Protein AF-A0A076PQE4-F1 (afdb_monomer_lite)

Organism: NCBI:txid1392005

Secondary structure (DSSP, 8-state):
-HHHHHHHHHHHHHH-HHHHHHHHHHHHTT-TTSEEEEETTEEEE-PPPHHHHGGGSGGGTS-HHHHHHHHHHTT--EEEEEPPP-PPP-

Foldseek 3Di:
DVVVVVVLVVCCVVPNVVQSVVLQVCQQVQNEPAKWKAALLDIGGHYHALVVCCVVPPNSPDGPVVVSVVCNVVRVRMDMDHHDDDPDDD

Radius of gyration: 13.96 Å; chains: 1; bounding box: 30×32×37 Å

Sequence (90 aa):
MPETADWVDQKRVEWGRDYVDQCIRRALKGEPGWFYAIENGKVLGTPWPVDAVGAVIDGGKRTVAQIQQAAILLGASFAGFMREPVKGGN

Structure (mmCIF, N/CA/C/O backbone):
data_AF-A0A076PQE4-F1
#
_entry.id   AF-A0A076PQE4-F1
#
loop_
_atom_site.group_PDB
_atom_site.id
_atom_site.type_symbol
_atom_site.label_atom_id
_atom_site.label_alt_id
_atom_site.label_comp_id
_atom_site.label_asym_id
_atom_site.label_entity_id
_atom_site.label_seq_id
_atom_site.pdbx_PDB_ins_code
_atom_site.Cartn_x
_atom_site.Cartn_y
_atom_site.Cartn_z
_atom_site.occupancy
_atom_site.B_iso_or_equiv
_atom_site.auth_seq_id
_atom_site.auth_comp_id
_atom_site.auth_asym_id
_atom_site.auth_atom_id
_atom_site.pdbx_PDB_model_num
ATOM 1 N N . MET A 1 1 ? -7.717 -9.111 2.744 1.00 91.00 1 MET A N 1
ATOM 2 C CA . MET A 1 1 ? -7.857 -7.860 1.992 1.00 91.00 1 MET A CA 1
ATOM 3 C C . MET A 1 1 ? -8.097 -8.256 0.536 1.00 91.00 1 MET A C 1
ATOM 5 O O . MET A 1 1 ? -7.122 -8.305 -0.207 1.00 91.00 1 MET A O 1
ATOM 9 N N . PRO A 1 2 ? -9.305 -8.748 0.180 1.00 94.88 2 PRO A N 1
ATOM 10 C CA . PRO A 1 2 ? -9.630 -9.193 -1.181 1.00 94.88 2 PRO A CA 1
ATOM 11 C C . PRO A 1 2 ? -9.467 -8.108 -2.251 1.00 94.88 2 PRO A C 1
ATOM 13 O O . PRO A 1 2 ? -8.774 -8.360 -3.227 1.00 94.88 2 PRO A O 1
ATOM 16 N N . GLU A 1 3 ? -9.999 -6.898 -2.048 1.00 95.25 3 GLU A N 1
ATOM 17 C CA . GLU A 1 3 ? -9.879 -5.814 -3.043 1.00 95.25 3 GLU A CA 1
ATOM 18 C C . GLU A 1 3 ? -8.412 -5.438 -3.283 1.00 95.25 3 GLU A C 1
ATOM 20 O O . GLU A 1 3 ? -7.972 -5.235 -4.414 1.00 95.25 3 GLU A O 1
ATOM 25 N N . THR A 1 4 ? -7.614 -5.436 -2.214 1.00 95.88 4 THR A N 1
ATOM 26 C CA . THR A 1 4 ? -6.168 -5.216 -2.304 1.00 95.88 4 THR A CA 1
ATOM 27 C C . THR A 1 4 ? -5.469 -6.326 -3.085 1.00 95.88 4 THR A C 1
ATOM 29 O O . THR A 1 4 ? -4.537 -6.039 -3.834 1.00 95.88 4 THR A O 1
ATOM 32 N N . ALA A 1 5 ? -5.881 -7.586 -2.911 1.00 96.94 5 ALA A N 1
ATOM 33 C CA . ALA A 1 5 ? -5.292 -8.718 -3.621 1.00 96.94 5 ALA A CA 1
ATOM 34 C C . ALA A 1 5 ? -5.596 -8.646 -5.124 1.00 96.94 5 ALA A C 1
ATOM 36 O O . ALA A 1 5 ? -4.666 -8.730 -5.925 1.00 96.94 5 ALA A O 1
ATOM 37 N N . ASP A 1 6 ? -6.854 -8.386 -5.485 1.00 97.62 6 ASP A N 1
ATOM 38 C CA . ASP A 1 6 ? -7.282 -8.230 -6.878 1.00 97.62 6 ASP A CA 1
ATOM 39 C C . ASP A 1 6 ? -6.553 -7.062 -7.554 1.00 97.62 6 ASP A C 1
ATOM 41 O O . ASP A 1 6 ? -6.045 -7.192 -8.669 1.00 97.62 6 ASP A O 1
ATOM 45 N N . TRP A 1 7 ? -6.426 -5.929 -6.857 1.00 96.94 7 TRP A N 1
ATOM 46 C CA . TRP A 1 7 ? -5.675 -4.776 -7.350 1.00 96.94 7 TRP A CA 1
ATOM 47 C C . TRP A 1 7 ? -4.183 -5.088 -7.546 1.00 96.94 7 TRP A C 1
ATOM 49 O O . TRP A 1 7 ? -3.604 -4.732 -8.573 1.00 96.94 7 TRP A O 1
ATOM 59 N N . VAL A 1 8 ? -3.549 -5.789 -6.599 1.00 97.88 8 VAL A N 1
ATOM 60 C CA . VAL A 1 8 ? -2.152 -6.231 -6.738 1.00 97.88 8 VAL A CA 1
ATOM 61 C C . VAL A 1 8 ? -1.995 -7.162 -7.937 1.00 97.88 8 VAL A C 1
ATOM 63 O O . VAL A 1 8 ? -1.041 -7.005 -8.698 1.00 97.88 8 VAL A O 1
ATOM 66 N N . ASP A 1 9 ? -2.914 -8.102 -8.143 1.00 98.31 9 ASP A N 1
ATOM 67 C CA . ASP A 1 9 ? -2.852 -9.028 -9.272 1.00 98.31 9 ASP A CA 1
ATOM 68 C C . ASP A 1 9 ? -3.022 -8.309 -10.615 1.00 98.31 9 ASP A C 1
ATOM 70 O O . ASP A 1 9 ? -2.252 -8.575 -11.541 1.00 98.31 9 ASP A O 1
ATOM 74 N N . GLN A 1 10 ? -3.912 -7.316 -10.701 1.00 97.75 10 GLN A N 1
ATOM 75 C CA . GLN A 1 10 ? -4.000 -6.429 -11.867 1.00 97.75 10 GLN A CA 1
ATOM 76 C C . GLN A 1 10 ? -2.668 -5.709 -12.122 1.00 97.75 10 GLN A C 1
ATOM 78 O O . GLN A 1 10 ? -2.155 -5.724 -13.241 1.00 97.75 10 GLN A O 1
ATOM 83 N N . LYS A 1 11 ? -2.030 -5.160 -11.080 1.00 97.44 11 LYS A N 1
ATOM 84 C CA . LYS A 1 11 ? -0.715 -4.513 -11.219 1.00 97.44 11 LYS A CA 1
ATOM 85 C C . LYS A 1 11 ? 0.393 -5.475 -11.615 1.00 97.44 11 LYS A C 1
ATOM 87 O O . LYS A 1 11 ? 1.280 -5.085 -12.369 1.00 97.44 11 LYS A O 1
ATOM 92 N N . ARG A 1 12 ? 0.354 -6.735 -11.176 1.00 98.06 12 ARG A N 1
ATOM 93 C CA . ARG A 1 12 ? 1.317 -7.756 -11.622 1.00 98.06 12 ARG A CA 1
ATOM 94 C C . ARG A 1 12 ? 1.182 -8.042 -13.115 1.00 98.06 12 ARG A C 1
ATOM 96 O O . ARG A 1 12 ? 2.199 -8.295 -13.757 1.00 98.06 12 ARG A O 1
ATOM 103 N N . VAL A 1 13 ? -0.039 -8.000 -13.652 1.00 97.75 13 VAL A N 1
ATOM 104 C CA . VAL A 1 13 ? -0.292 -8.117 -15.096 1.00 97.75 13 VAL A CA 1
ATOM 105 C C . VAL A 1 13 ? 0.217 -6.878 -15.837 1.00 97.75 13 VAL A C 1
ATOM 107 O O . VAL A 1 13 ? 0.908 -7.018 -16.840 1.00 97.75 13 VAL A O 1
ATOM 110 N N . GLU A 1 14 ? -0.071 -5.675 -15.334 1.00 96.44 14 GLU A N 1
ATOM 111 C CA . GLU A 1 14 ? 0.291 -4.411 -15.996 1.00 96.44 14 GLU A CA 1
ATOM 112 C C . GLU A 1 14 ? 1.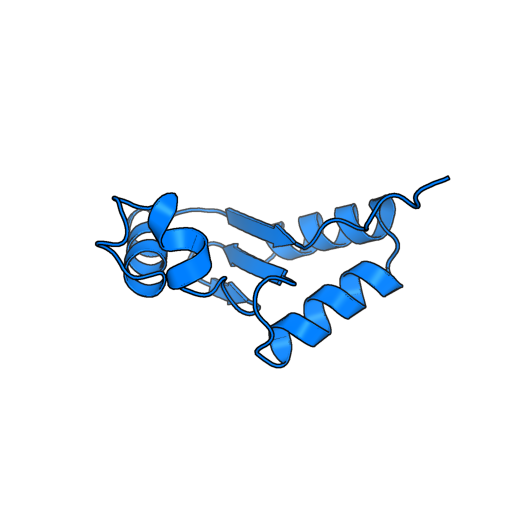793 -4.088 -15.950 1.00 96.44 14 GLU A C 1
ATOM 114 O O . GLU A 1 14 ? 2.355 -3.603 -16.929 1.00 96.44 14 GLU A O 1
ATOM 119 N N . TRP A 1 15 ? 2.440 -4.289 -14.800 1.00 96.62 15 TRP A N 1
ATOM 120 C CA . TRP A 1 15 ? 3.794 -3.788 -14.509 1.00 96.62 15 TRP A CA 1
ATOM 121 C C . TRP A 1 15 ? 4.830 -4.901 -14.334 1.00 96.62 15 TRP A C 1
ATOM 123 O O . TRP A 1 15 ? 6.014 -4.626 -14.143 1.00 96.62 15 TRP A O 1
ATOM 133 N N . GLY A 1 16 ? 4.393 -6.157 -14.400 1.00 97.44 16 GLY A N 1
ATOM 134 C CA . GLY A 1 16 ? 5.223 -7.327 -14.158 1.00 97.44 16 GLY A CA 1
ATOM 135 C C . GLY A 1 16 ? 5.242 -7.741 -12.686 1.00 97.44 16 GLY A C 1
ATOM 136 O O . GLY A 1 16 ? 5.397 -6.929 -11.769 1.00 97.44 16 GLY A O 1
ATOM 137 N N . ARG A 1 17 ? 5.118 -9.055 -12.463 1.00 97.88 17 ARG A N 1
ATOM 138 C CA . ARG A 1 17 ? 5.057 -9.656 -11.124 1.00 97.88 17 ARG A CA 1
ATOM 139 C C . ARG A 1 17 ? 6.269 -9.314 -10.262 1.00 97.88 17 ARG A C 1
ATOM 141 O O . ARG A 1 17 ? 6.092 -8.940 -9.107 1.00 97.88 17 ARG A O 1
ATOM 148 N N . ASP A 1 18 ? 7.472 -9.394 -10.823 1.00 97.81 18 ASP A N 1
ATOM 149 C CA . ASP A 1 18 ? 8.710 -9.179 -10.067 1.00 97.81 18 ASP A CA 1
ATOM 150 C C . ASP A 1 18 ? 8.823 -7.752 -9.520 1.00 97.81 18 ASP A C 1
ATOM 152 O O . ASP A 1 18 ? 9.232 -7.562 -8.372 1.00 97.81 18 ASP A O 1
ATOM 156 N N . TYR A 1 19 ? 8.413 -6.753 -10.307 1.00 97.75 19 TYR A N 1
ATOM 157 C CA . TYR A 1 19 ? 8.432 -5.353 -9.887 1.00 97.75 19 TYR A CA 1
ATOM 158 C C . TYR A 1 19 ? 7.419 -5.086 -8.770 1.00 97.75 19 TYR A C 1
ATOM 160 O O . TYR A 1 19 ? 7.746 -4.476 -7.748 1.00 97.75 19 TYR A O 1
ATOM 168 N N . VAL A 1 20 ? 6.196 -5.595 -8.923 1.00 98.12 20 VAL A N 1
ATOM 169 C CA . VAL A 1 20 ? 5.150 -5.460 -7.902 1.00 98.12 20 VAL A CA 1
ATOM 170 C C . VAL A 1 20 ? 5.557 -6.150 -6.600 1.00 98.12 20 VAL A C 1
ATOM 172 O O . VAL A 1 20 ? 5.465 -5.557 -5.523 1.00 98.12 20 VAL A O 1
ATOM 175 N N . ASP A 1 21 ? 6.087 -7.370 -6.684 1.00 98.06 21 ASP A N 1
ATOM 176 C CA . ASP A 1 21 ? 6.562 -8.107 -5.515 1.00 98.06 21 ASP A CA 1
ATOM 177 C C . ASP A 1 21 ? 7.755 -7.402 -4.850 1.00 98.06 21 ASP A C 1
ATOM 179 O O . ASP A 1 21 ? 7.869 -7.402 -3.622 1.00 98.06 21 ASP A O 1
ATOM 183 N N . GLN A 1 22 ? 8.633 -6.751 -5.623 1.00 98.00 22 GLN A N 1
ATOM 184 C CA . GLN A 1 22 ? 9.689 -5.897 -5.079 1.00 98.00 22 GLN A CA 1
ATOM 185 C C . GLN A 1 22 ? 9.108 -4.711 -4.299 1.00 98.00 22 GLN A C 1
ATOM 187 O O . GLN A 1 22 ? 9.550 -4.465 -3.174 1.00 98.00 22 GLN A O 1
ATOM 192 N N . CYS A 1 23 ? 8.122 -4.002 -4.854 1.00 97.62 23 CYS A N 1
ATOM 193 C CA . CYS A 1 23 ? 7.470 -2.876 -4.180 1.00 97.62 23 CYS A CA 1
ATOM 194 C C . CYS A 1 23 ? 6.869 -3.306 -2.837 1.00 97.62 23 CYS A C 1
ATOM 196 O O . CYS A 1 23 ? 7.137 -2.685 -1.806 1.00 97.62 23 CYS A O 1
ATOM 198 N N . ILE A 1 24 ? 6.135 -4.421 -2.830 1.00 97.81 24 ILE A N 1
ATOM 199 C CA . ILE A 1 24 ? 5.536 -4.977 -1.613 1.00 97.81 24 ILE A CA 1
ATOM 200 C C . ILE A 1 24 ? 6.628 -5.345 -0.601 1.00 97.81 24 ILE A C 1
ATOM 202 O O . ILE A 1 24 ? 6.559 -4.924 0.551 1.00 97.81 24 ILE A O 1
ATOM 206 N N . ARG A 1 25 ? 7.679 -6.073 -1.007 1.00 98.12 25 ARG A N 1
ATOM 207 C CA . ARG A 1 25 ? 8.771 -6.467 -0.096 1.00 98.12 25 ARG A CA 1
ATOM 208 C C . ARG A 1 25 ? 9.477 -5.266 0.533 1.00 98.12 25 ARG A C 1
ATOM 210 O O . ARG A 1 25 ? 9.787 -5.320 1.719 1.00 98.12 25 ARG A O 1
ATOM 217 N N . ARG A 1 26 ? 9.747 -4.203 -0.231 1.00 97.75 26 ARG A N 1
ATOM 218 C CA . ARG A 1 26 ? 10.391 -2.982 0.289 1.00 97.75 26 ARG A CA 1
ATOM 219 C C . ARG A 1 26 ? 9.489 -2.263 1.283 1.00 97.75 26 ARG A C 1
ATOM 221 O O . ARG A 1 26 ? 9.930 -1.939 2.382 1.00 97.75 26 ARG A O 1
ATOM 228 N N . ALA A 1 27 ? 8.207 -2.125 0.960 1.00 96.06 27 ALA A N 1
ATOM 229 C CA . ALA A 1 27 ? 7.242 -1.562 1.891 1.00 96.06 27 ALA A CA 1
ATOM 230 C C . ALA A 1 27 ? 7.132 -2.373 3.186 1.00 96.06 27 ALA A C 1
ATOM 232 O O . ALA A 1 27 ? 7.140 -1.793 4.263 1.00 96.06 27 ALA A O 1
ATOM 233 N N . LEU A 1 28 ? 7.093 -3.706 3.121 1.00 96.06 28 LEU A N 1
ATOM 234 C CA . LEU A 1 28 ? 7.042 -4.553 4.320 1.00 96.06 28 LEU A CA 1
ATOM 235 C C . LEU A 1 28 ? 8.3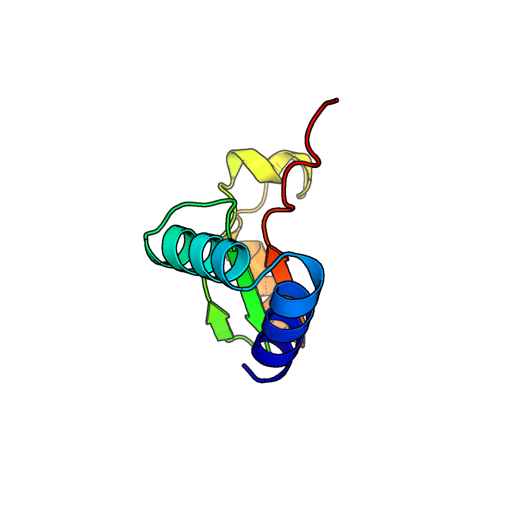26 -4.496 5.168 1.00 96.06 28 LEU A C 1
ATOM 237 O O . LEU A 1 28 ? 8.290 -4.848 6.343 1.00 96.06 28 LEU A O 1
ATOM 241 N N . LYS A 1 29 ? 9.444 -4.021 4.605 1.00 97.06 29 LYS A N 1
ATOM 242 C CA . LYS A 1 29 ? 10.690 -3.731 5.335 1.00 97.06 29 LYS A CA 1
ATOM 243 C C . LYS A 1 29 ? 10.710 -2.352 6.003 1.00 97.06 29 LYS A C 1
ATOM 245 O O . LYS A 1 29 ? 11.722 -1.997 6.599 1.00 97.06 29 LYS A O 1
ATOM 250 N N . GLY A 1 30 ? 9.632 -1.575 5.909 1.00 92.19 30 GLY A N 1
ATOM 251 C CA . GLY A 1 30 ? 9.584 -0.221 6.458 1.00 92.19 30 GLY A CA 1
ATOM 252 C C . GLY A 1 30 ? 10.025 0.865 5.478 1.00 92.19 30 GLY A C 1
ATOM 253 O O . GLY A 1 30 ? 10.178 2.009 5.892 1.00 92.19 30 GLY A O 1
ATOM 254 N N . GLU A 1 31 ? 10.251 0.547 4.196 1.00 93.62 31 GLU A N 1
ATOM 255 C CA . GLU A 1 31 ? 10.617 1.565 3.209 1.00 93.62 31 GLU A CA 1
ATOM 256 C C . GLU A 1 31 ? 9.361 2.282 2.686 1.00 93.62 31 GLU A C 1
ATOM 258 O O . GLU A 1 31 ? 8.538 1.664 1.998 1.00 93.62 31 GLU A O 1
ATOM 263 N N . PRO A 1 32 ? 9.192 3.584 2.965 1.00 90.56 32 PRO A N 1
ATOM 264 C CA . PRO A 1 32 ? 8.023 4.323 2.519 1.00 90.56 32 PRO A CA 1
ATOM 265 C C . PRO A 1 32 ? 8.069 4.604 1.008 1.00 90.56 32 PRO A C 1
ATOM 267 O O . PRO A 1 32 ? 9.124 4.563 0.374 1.00 90.56 32 PRO A O 1
ATOM 270 N N . GLY A 1 33 ? 6.909 4.906 0.418 1.00 88.88 33 GLY A N 1
ATOM 271 C CA . GLY A 1 33 ? 6.805 5.283 -0.999 1.00 88.88 33 GLY A CA 1
ATOM 272 C C . GLY A 1 33 ? 6.903 4.118 -1.992 1.00 88.88 33 GLY A C 1
ATOM 273 O O . GLY A 1 33 ? 6.991 4.355 -3.195 1.00 88.88 33 GLY A O 1
ATOM 274 N N . TRP A 1 34 ? 6.851 2.869 -1.517 1.00 93.81 34 TRP A N 1
ATOM 275 C CA . TRP A 1 34 ? 6.846 1.671 -2.369 1.00 93.81 34 TRP A CA 1
ATOM 276 C C . TRP A 1 34 ? 5.466 1.032 -2.511 1.00 93.81 34 TRP A C 1
ATOM 278 O O . TRP A 1 34 ? 5.028 0.766 -3.629 1.00 93.81 34 TRP A O 1
ATOM 288 N N . PHE A 1 35 ? 4.782 0.792 -1.394 1.00 95.25 35 PHE A N 1
ATOM 289 C CA . PHE A 1 35 ? 3.457 0.182 -1.366 1.00 95.25 35 PHE A CA 1
ATOM 290 C C . PHE A 1 35 ? 2.750 0.478 -0.040 1.00 95.25 35 PHE A C 1
ATOM 292 O O . PHE A 1 35 ? 3.351 0.377 1.032 1.00 95.25 35 PHE A O 1
ATOM 299 N N . TYR A 1 36 ? 1.466 0.808 -0.119 1.00 92.50 36 TYR A N 1
ATOM 300 C CA . TYR A 1 36 ? 0.581 0.950 1.030 1.00 92.50 36 TYR A CA 1
ATOM 301 C C . TYR A 1 36 ? -0.857 0.649 0.607 1.00 92.50 36 TYR A C 1
ATOM 303 O O . TYR A 1 36 ? -1.291 1.108 -0.447 1.00 92.50 36 TYR A O 1
ATOM 311 N N . ALA A 1 37 ? -1.606 -0.073 1.433 1.00 93.25 37 ALA A N 1
ATOM 312 C CA . ALA A 1 37 ? -3.031 -0.295 1.233 1.00 93.25 37 ALA A CA 1
ATOM 313 C C . ALA A 1 37 ? -3.791 -0.229 2.558 1.00 93.25 37 ALA A C 1
ATOM 315 O O . ALA A 1 37 ? -3.296 -0.693 3.589 1.00 93.25 37 ALA A O 1
ATOM 316 N N . ILE A 1 38 ? -5.006 0.310 2.508 1.00 90.12 38 ILE A N 1
ATOM 317 C CA . ILE A 1 38 ? -6.012 0.231 3.563 1.00 90.12 38 ILE A CA 1
ATOM 318 C C . ILE A 1 38 ? -7.302 -0.344 2.976 1.00 90.12 38 ILE A C 1
ATOM 320 O O . ILE A 1 38 ? -7.750 0.089 1.921 1.00 90.12 38 ILE A O 1
ATOM 324 N N . GLU A 1 39 ? -7.892 -1.328 3.646 1.00 91.56 39 GLU A N 1
ATOM 325 C CA . GLU A 1 39 ? -9.129 -1.973 3.205 1.00 91.56 39 GLU A CA 1
ATOM 326 C C . GLU A 1 39 ? -9.953 -2.401 4.416 1.00 91.56 39 GLU A C 1
ATOM 328 O O . GLU A 1 39 ? -9.490 -3.211 5.227 1.00 91.56 39 GLU A O 1
ATOM 333 N N . ASN A 1 40 ? -11.167 -1.860 4.553 1.00 88.38 40 ASN A N 1
ATOM 334 C CA . ASN A 1 40 ? -12.066 -2.153 5.676 1.00 88.38 40 ASN A CA 1
ATOM 335 C C . ASN A 1 40 ? -11.353 -2.068 7.043 1.00 88.38 40 ASN A C 1
ATOM 337 O O . ASN A 1 40 ? -11.472 -2.947 7.900 1.00 88.38 40 ASN A O 1
ATOM 341 N N . GLY A 1 41 ? -10.517 -1.040 7.202 1.00 81.94 41 GLY A N 1
ATOM 342 C CA . GLY A 1 41 ? -9.712 -0.786 8.396 1.00 81.94 41 GLY A CA 1
ATOM 343 C C . GLY A 1 41 ? -8.467 -1.660 8.597 1.00 81.94 41 GLY A C 1
ATOM 344 O O . GLY A 1 41 ? -7.731 -1.449 9.559 1.00 81.94 41 GLY A O 1
ATOM 345 N N . LYS A 1 42 ? -8.180 -2.607 7.698 1.00 87.00 42 LYS A N 1
ATOM 346 C CA . LYS A 1 42 ? -6.921 -3.372 7.678 1.00 87.00 42 LYS A CA 1
ATOM 347 C C . LYS A 1 42 ? -5.883 -2.624 6.861 1.00 87.00 42 LYS A C 1
ATOM 349 O O . LYS A 1 42 ? -6.219 -2.071 5.823 1.00 87.00 42 LYS A O 1
ATOM 354 N N . VAL A 1 43 ? -4.631 -2.638 7.305 1.00 89.00 43 VAL A N 1
ATOM 355 C CA . VAL A 1 43 ? -3.536 -1.888 6.676 1.00 89.00 43 VAL A CA 1
ATOM 356 C C . VAL A 1 43 ? -2.391 -2.830 6.308 1.00 89.00 43 VAL A C 1
ATOM 358 O O . VAL A 1 43 ? -2.073 -3.738 7.076 1.00 89.00 43 VAL A O 1
ATOM 361 N N . LEU A 1 44 ? -1.759 -2.605 5.152 1.00 93.00 44 LEU A N 1
ATOM 362 C CA . LEU A 1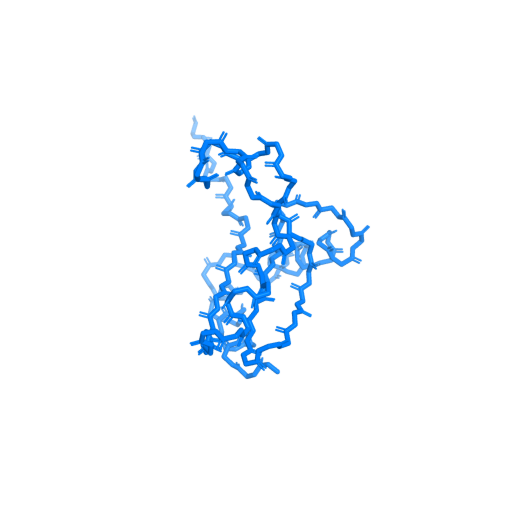 44 ? -0.587 -3.349 4.689 1.00 93.00 44 LEU A CA 1
ATOM 363 C C . LEU A 1 44 ? 0.431 -2.420 4.012 1.00 93.00 44 LEU A C 1
ATOM 365 O O . LEU A 1 44 ? 0.056 -1.536 3.247 1.00 93.00 44 LEU A O 1
ATOM 369 N N . GLY A 1 45 ? 1.722 -2.663 4.245 1.00 92.81 45 GLY A N 1
ATOM 370 C CA . GLY A 1 45 ? 2.814 -1.855 3.695 1.00 92.81 45 GLY A CA 1
ATOM 371 C C . GLY A 1 45 ? 3.210 -0.683 4.594 1.00 92.81 45 GLY A C 1
ATOM 372 O O . GLY A 1 45 ? 2.806 -0.609 5.753 1.00 92.81 45 GLY A O 1
ATOM 373 N N . THR A 1 46 ? 4.016 0.227 4.049 1.00 91.06 46 THR A N 1
ATOM 374 C CA . THR A 1 46 ? 4.548 1.379 4.787 1.00 91.06 46 THR A CA 1
ATOM 375 C C . THR A 1 46 ? 4.010 2.662 4.172 1.00 91.06 46 THR A C 1
ATOM 377 O O . THR A 1 46 ? 4.199 2.885 2.973 1.00 91.06 46 THR A O 1
ATOM 380 N N . PRO A 1 47 ? 3.333 3.516 4.956 1.00 83.88 47 PRO A N 1
ATOM 381 C CA . PRO A 1 47 ? 2.795 4.758 4.431 1.00 83.88 47 PRO A CA 1
ATOM 382 C C . PRO A 1 47 ? 3.900 5.751 4.052 1.00 83.88 47 PRO A C 1
ATOM 384 O O . PRO A 1 47 ? 5.047 5.625 4.475 1.00 83.88 47 PRO A O 1
ATOM 387 N N . TRP A 1 48 ? 3.545 6.771 3.269 1.00 78.88 48 TRP A N 1
ATOM 388 C CA . TRP A 1 48 ? 4.454 7.881 2.983 1.00 78.88 48 TRP A CA 1
ATOM 389 C C . TRP A 1 48 ? 4.876 8.616 4.268 1.00 78.88 48 TRP A C 1
ATOM 391 O O . TRP A 1 48 ? 4.083 8.690 5.213 1.00 78.88 48 TRP A O 1
ATOM 401 N N . PRO A 1 49 ? 6.090 9.194 4.309 1.00 72.06 49 PRO A N 1
ATOM 402 C CA . PRO A 1 49 ? 6.516 10.038 5.415 1.00 72.06 49 PRO A CA 1
ATOM 403 C C . PRO A 1 49 ? 5.618 11.277 5.506 1.00 72.06 49 PRO A C 1
ATOM 405 O O . PRO A 1 49 ? 5.155 11.792 4.486 1.00 72.06 49 PRO A O 1
ATOM 408 N N . VAL A 1 50 ? 5.360 11.761 6.723 1.00 62.84 50 VAL A N 1
ATOM 409 C CA . VAL A 1 50 ? 4.468 12.912 6.968 1.00 62.84 50 VAL A CA 1
ATOM 410 C C . VAL A 1 50 ? 4.944 14.161 6.225 1.00 62.84 50 VAL A C 1
ATOM 412 O O . VAL A 1 50 ? 4.130 14.879 5.654 1.00 62.84 50 VAL A O 1
ATOM 415 N N . ASP A 1 51 ? 6.251 14.399 6.189 1.00 65.31 51 ASP A N 1
ATOM 416 C CA . ASP A 1 51 ? 6.892 15.507 5.478 1.00 65.31 51 ASP A CA 1
ATOM 417 C C . ASP A 1 51 ? 6.683 15.439 3.958 1.00 65.31 51 ASP A C 1
ATOM 419 O O . ASP A 1 51 ? 6.536 16.478 3.318 1.00 65.31 51 ASP A O 1
ATOM 423 N N . ALA A 1 52 ? 6.561 14.236 3.388 1.00 64.12 52 ALA A N 1
ATOM 424 C CA . ALA A 1 52 ? 6.303 14.054 1.960 1.00 64.12 52 ALA A CA 1
ATOM 425 C C . ALA A 1 52 ? 4.843 14.330 1.561 1.00 64.12 52 ALA A C 1
ATOM 427 O O . ALA A 1 52 ? 4.577 14.665 0.409 1.00 64.12 52 ALA A O 1
ATOM 428 N N . VAL A 1 53 ? 3.891 14.193 2.492 1.00 61.94 53 VAL A N 1
ATOM 429 C CA . VAL A 1 53 ? 2.454 14.375 2.207 1.00 61.94 53 VAL A CA 1
ATOM 430 C C . VAL A 1 53 ? 1.826 15.581 2.901 1.00 61.94 53 VAL A C 1
ATOM 432 O O . VAL A 1 53 ? 0.690 15.940 2.597 1.00 61.94 53 VAL A O 1
ATOM 435 N N . GLY A 1 54 ? 2.556 16.250 3.796 1.00 59.06 54 GLY A N 1
ATOM 436 C CA . GLY A 1 54 ? 2.067 17.393 4.565 1.00 59.06 54 GLY A CA 1
ATOM 437 C C . GLY A 1 54 ? 1.574 18.543 3.683 1.00 59.06 54 GLY A C 1
ATOM 438 O O . GLY A 1 54 ? 0.531 19.122 3.964 1.00 59.06 54 GLY A O 1
ATOM 439 N N . ALA A 1 55 ? 2.235 18.815 2.554 1.00 58.97 55 ALA A N 1
ATOM 440 C CA . ALA A 1 55 ? 1.776 19.829 1.598 1.00 58.97 55 ALA A CA 1
ATOM 441 C C . ALA A 1 55 ? 0.398 19.508 0.984 1.00 58.97 55 ALA A C 1
ATOM 443 O O . ALA A 1 55 ? -0.345 20.415 0.619 1.00 58.97 55 ALA A O 1
ATOM 444 N N . VAL A 1 56 ? 0.046 18.222 0.898 1.00 58.84 56 VAL A N 1
ATOM 445 C CA . VAL A 1 56 ? -1.213 17.733 0.317 1.00 58.84 56 VAL A CA 1
ATOM 446 C C . VAL A 1 56 ? -2.321 17.640 1.375 1.00 58.84 56 VAL A C 1
ATOM 448 O O . VAL A 1 56 ? -3.501 17.574 1.039 1.00 58.84 56 VAL A O 1
ATOM 451 N N . ILE A 1 57 ? -1.964 17.652 2.663 1.00 62.31 57 ILE A N 1
ATOM 452 C CA . ILE A 1 57 ? -2.889 17.418 3.771 1.00 62.31 57 ILE A CA 1
ATOM 453 C C . ILE A 1 57 ? -2.865 18.614 4.719 1.00 62.31 57 ILE A C 1
ATOM 455 O O . ILE A 1 57 ? -2.019 18.704 5.608 1.00 62.31 57 ILE A O 1
ATOM 459 N N . ASP A 1 58 ? -3.858 19.495 4.573 1.00 65.12 58 ASP A N 1
ATOM 460 C CA . ASP A 1 58 ? -4.152 20.586 5.520 1.00 65.12 58 ASP A CA 1
ATOM 461 C C . ASP A 1 58 ? -2.910 21.434 5.883 1.00 65.12 58 ASP A C 1
ATOM 463 O O . ASP A 1 58 ? -2.728 21.857 7.025 1.00 65.12 58 ASP A O 1
ATOM 467 N N . GLY A 1 59 ? -1.996 21.623 4.921 1.00 66.56 59 GLY A N 1
ATOM 468 C CA . GLY A 1 59 ? -0.743 22.359 5.118 1.00 66.56 59 GLY A CA 1
ATOM 469 C C . GLY A 1 59 ? 0.193 21.755 6.175 1.00 66.56 59 GLY A C 1
ATOM 470 O O . GLY A 1 59 ? 0.921 22.495 6.831 1.00 66.56 59 GLY A O 1
ATOM 471 N N . GLY A 1 60 ? 0.149 20.438 6.386 1.00 65.00 60 GLY A N 1
ATOM 472 C CA . GLY A 1 60 ? 1.010 19.704 7.316 1.00 65.00 60 GLY A CA 1
ATOM 473 C C . GLY A 1 60 ? 0.479 19.628 8.747 1.00 65.00 60 GLY A C 1
ATOM 474 O O . GLY A 1 60 ? 1.180 19.146 9.632 1.00 65.00 60 GLY A O 1
ATOM 475 N N . LYS A 1 61 ? -0.754 20.083 9.000 1.00 68.31 61 LYS A N 1
ATOM 476 C CA . LYS A 1 61 ? -1.337 20.134 10.354 1.00 68.31 61 LYS A CA 1
ATOM 477 C C . LYS A 1 61 ? -1.758 18.777 10.916 1.00 68.31 61 LYS A C 1
ATOM 479 O O . LYS A 1 61 ? -1.922 18.655 12.128 1.00 68.31 61 LYS A O 1
ATOM 484 N N . ARG A 1 62 ? -1.971 17.771 10.063 1.00 67.12 62 ARG A N 1
ATOM 485 C CA . ARG A 1 62 ? -2.411 16.426 10.467 1.00 67.12 62 ARG A CA 1
ATOM 486 C C . ARG A 1 62 ? -1.352 15.385 10.141 1.00 67.12 62 ARG A C 1
ATOM 488 O O . ARG A 1 62 ? -0.744 15.422 9.075 1.00 67.12 62 ARG A O 1
ATOM 495 N N . THR A 1 63 ? -1.164 14.426 11.041 1.00 70.19 63 THR A N 1
ATOM 496 C CA . THR A 1 63 ? -0.267 13.290 10.813 1.00 70.19 63 THR A CA 1
ATOM 497 C C . THR A 1 63 ? -0.917 12.263 9.887 1.00 70.19 63 THR A C 1
ATOM 499 O O . THR A 1 63 ? -2.140 12.130 9.832 1.00 70.19 63 THR A O 1
ATOM 502 N N . VAL A 1 64 ? -0.097 11.464 9.202 1.00 69.12 64 VAL A N 1
ATOM 503 C CA . VAL A 1 64 ? -0.572 10.332 8.389 1.00 69.12 64 VAL A CA 1
ATOM 504 C C . VAL A 1 64 ? -1.423 9.364 9.218 1.00 69.12 64 VAL A C 1
ATOM 506 O O . VAL A 1 64 ? -2.461 8.908 8.748 1.00 69.12 64 VAL A O 1
ATOM 509 N N . ALA A 1 65 ? -1.053 9.130 10.481 1.00 69.25 65 ALA A N 1
ATOM 510 C CA . ALA A 1 65 ? -1.827 8.298 11.398 1.00 69.25 65 ALA A CA 1
ATOM 511 C C . ALA A 1 65 ? -3.236 8.860 11.668 1.00 69.25 65 ALA A C 1
ATOM 513 O O . ALA A 1 65 ? -4.199 8.098 11.692 1.00 69.25 65 ALA A O 1
ATOM 514 N N . GLN A 1 66 ? -3.392 10.182 11.818 1.00 68.69 66 GLN A N 1
ATOM 515 C CA . GLN A 1 66 ? -4.706 10.812 12.026 1.00 68.69 66 GLN A CA 1
ATOM 516 C C . GLN A 1 66 ? -5.620 10.669 10.802 1.00 68.69 66 GLN A C 1
ATOM 518 O O . GLN A 1 66 ? -6.830 10.510 10.934 1.00 68.69 66 GLN A O 1
ATOM 523 N N . ILE A 1 67 ? -5.050 10.692 9.602 1.00 70.62 67 ILE A N 1
ATOM 524 C CA . ILE A 1 67 ? -5.807 10.551 8.351 1.00 70.62 67 ILE A CA 1
ATOM 525 C C . ILE A 1 67 ? -6.181 9.096 8.117 1.00 70.62 67 ILE A C 1
ATOM 527 O O . ILE A 1 67 ? -7.296 8.811 7.696 1.00 70.62 67 ILE A O 1
ATOM 531 N N . GLN A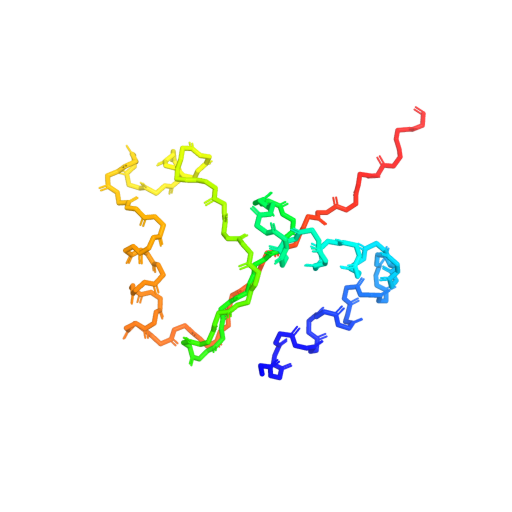 1 68 ? -5.281 8.170 8.448 1.00 70.69 68 GLN A N 1
ATOM 532 C CA . GLN A 1 68 ? -5.582 6.743 8.467 1.00 70.69 68 GLN A CA 1
ATOM 533 C C . GLN A 1 68 ? -6.707 6.441 9.463 1.00 70.69 68 GLN A C 1
ATOM 535 O O . GLN A 1 68 ? -7.660 5.760 9.104 1.00 70.69 68 GLN A O 1
ATOM 540 N N . GLN A 1 69 ? -6.667 7.009 10.673 1.00 66.38 69 GLN A N 1
ATOM 541 C CA . GLN A 1 69 ? -7.763 6.904 11.644 1.00 66.38 69 GLN A CA 1
ATOM 542 C C . GLN A 1 69 ? -9.080 7.464 11.092 1.00 66.38 69 GLN A C 1
ATOM 544 O O . GLN A 1 69 ? -10.118 6.827 11.253 1.00 66.38 69 GLN A O 1
ATOM 549 N N . ALA A 1 70 ? -9.047 8.609 10.403 1.00 63.38 70 ALA A N 1
ATOM 550 C CA . ALA A 1 70 ? -10.228 9.161 9.745 1.00 63.38 70 ALA A CA 1
ATOM 551 C C . ALA A 1 70 ? -10.750 8.239 8.631 1.00 63.38 70 ALA A C 1
ATOM 553 O O . ALA A 1 70 ? -11.950 8.011 8.560 1.00 63.38 70 ALA A O 1
ATOM 554 N N . ALA A 1 71 ? -9.876 7.653 7.807 1.00 71.00 71 ALA A N 1
ATOM 555 C CA . ALA A 1 71 ? -10.265 6.695 6.772 1.00 71.00 71 ALA A CA 1
ATOM 556 C C . ALA A 1 71 ? -10.918 5.436 7.368 1.00 71.00 71 ALA A C 1
ATOM 558 O O . ALA A 1 71 ? -11.902 4.943 6.825 1.00 71.00 71 ALA A O 1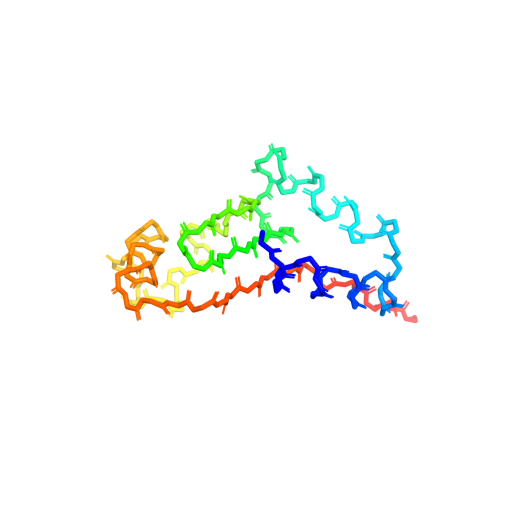
ATOM 559 N N . ILE A 1 72 ? -10.425 4.954 8.515 1.00 69.81 72 ILE A N 1
ATOM 560 C CA . ILE A 1 72 ? -11.046 3.850 9.261 1.00 69.81 72 ILE A CA 1
ATOM 561 C C . ILE A 1 72 ? -12.429 4.266 9.778 1.00 69.81 72 ILE A C 1
ATOM 563 O O . ILE A 1 72 ? -13.404 3.552 9.565 1.00 69.81 72 ILE A O 1
ATOM 567 N N . LEU A 1 73 ? -12.522 5.426 10.434 1.00 64.69 73 LEU A N 1
ATOM 568 C CA . LEU A 1 73 ? -13.752 5.905 11.071 1.00 64.69 73 LEU A CA 1
ATOM 569 C C . LEU A 1 73 ? -14.853 6.253 10.058 1.00 64.69 73 LEU A C 1
ATOM 571 O O . LEU A 1 73 ? -16.028 6.020 10.321 1.00 64.69 73 LEU A O 1
ATOM 575 N N . LEU A 1 74 ? -14.472 6.787 8.898 1.00 69.81 74 LEU A N 1
ATOM 576 C CA . LEU A 1 74 ? -15.377 7.115 7.794 1.00 69.81 74 LEU A CA 1
ATOM 577 C C . LEU A 1 74 ? -15.710 5.902 6.912 1.00 69.81 74 LEU A C 1
ATOM 579 O O . LEU A 1 74 ? -16.529 6.026 6.006 1.00 69.81 74 LEU A O 1
ATOM 583 N N . GLY A 1 75 ? -15.096 4.742 7.168 1.00 68.25 75 GLY A N 1
ATOM 584 C CA . GLY A 1 75 ? -15.404 3.501 6.464 1.00 68.25 75 GLY A CA 1
ATOM 585 C C . GLY A 1 75 ? -14.870 3.446 5.034 1.00 68.25 75 GLY A C 1
ATOM 586 O O . GLY A 1 75 ? -15.568 2.962 4.148 1.00 68.25 75 GLY A O 1
ATOM 587 N N . ALA A 1 76 ? -13.646 3.926 4.788 1.00 79.06 76 ALA A N 1
ATOM 588 C CA . ALA A 1 76 ? -12.987 3.727 3.500 1.00 79.06 76 ALA A CA 1
ATOM 589 C C . ALA A 1 76 ? -12.912 2.220 3.185 1.00 79.06 76 ALA A C 1
ATOM 591 O O . ALA A 1 76 ? -12.223 1.464 3.878 1.00 79.06 76 ALA A O 1
ATOM 592 N N . SER A 1 77 ? -13.636 1.789 2.147 1.00 83.56 77 SER A N 1
ATOM 593 C CA . SER A 1 77 ? -13.697 0.380 1.744 1.00 83.56 77 SER A CA 1
ATOM 594 C C . SER A 1 77 ? -12.346 -0.093 1.220 1.00 83.56 77 SER A C 1
ATOM 596 O O . SER A 1 77 ? -11.876 -1.151 1.632 1.00 83.56 77 SER A O 1
ATOM 598 N N . PHE A 1 78 ? -11.678 0.743 0.417 1.00 86.19 78 PHE A N 1
ATOM 599 C CA . PHE A 1 78 ? -10.349 0.489 -0.125 1.00 86.19 78 PHE A CA 1
ATOM 600 C C . PHE A 1 78 ? -9.628 1.786 -0.528 1.00 86.19 78 PHE A C 1
ATOM 602 O O . PHE A 1 78 ? -10.218 2.686 -1.125 1.00 86.19 78 PHE A O 1
ATOM 609 N N . ALA A 1 79 ? -8.330 1.866 -0.239 1.00 86.56 79 ALA A N 1
ATOM 610 C CA . ALA A 1 79 ? -7.403 2.801 -0.866 1.00 86.56 79 ALA A CA 1
ATOM 611 C C . ALA A 1 79 ? -6.008 2.170 -0.947 1.00 86.56 79 ALA A C 1
ATOM 613 O O . ALA A 1 79 ? -5.525 1.581 0.021 1.00 86.56 79 ALA A O 1
ATOM 614 N N . GLY A 1 80 ? -5.346 2.319 -2.092 1.00 89.38 80 GLY A N 1
ATOM 615 C CA . GLY A 1 80 ? -4.035 1.734 -2.355 1.00 89.38 80 GLY A CA 1
ATOM 616 C C . GLY A 1 80 ? -3.106 2.703 -3.074 1.00 89.38 80 GLY A C 1
ATOM 617 O O . GLY A 1 80 ? -3.532 3.506 -3.900 1.00 89.38 80 GLY A O 1
ATOM 618 N N . PHE A 1 81 ? -1.820 2.606 -2.762 1.00 91.00 81 PHE A N 1
ATOM 619 C CA . PHE A 1 81 ? -0.734 3.265 -3.471 1.00 91.00 81 PHE A CA 1
ATOM 620 C C . PHE A 1 81 ? 0.369 2.245 -3.757 1.00 91.00 81 PHE A C 1
ATOM 622 O O . PHE A 1 81 ? 0.737 1.447 -2.893 1.00 91.00 81 PHE A O 1
ATOM 629 N N . MET A 1 82 ? 0.915 2.284 -4.967 1.00 93.06 82 MET A N 1
ATOM 630 C CA . MET A 1 82 ? 2.085 1.510 -5.359 1.00 93.06 82 MET A CA 1
ATOM 631 C C . MET A 1 82 ? 2.945 2.377 -6.264 1.00 93.06 82 MET A C 1
ATOM 633 O O . MET A 1 82 ? 2.417 3.117 -7.095 1.00 93.06 82 MET A O 1
ATOM 637 N N . ARG A 1 83 ? 4.264 2.301 -6.087 1.00 92.75 83 ARG A N 1
ATOM 638 C CA . ARG A 1 83 ? 5.198 3.063 -6.910 1.00 92.75 83 ARG A CA 1
ATOM 639 C C . ARG A 1 83 ? 5.052 2.660 -8.374 1.00 92.75 83 ARG A C 1
ATOM 641 O O . ARG A 1 83 ? 5.115 1.479 -8.697 1.00 92.75 83 ARG A O 1
ATOM 648 N N . GLU A 1 84 ? 4.880 3.650 -9.241 1.00 93.50 84 GLU A N 1
ATOM 649 C CA . GLU A 1 84 ? 4.848 3.413 -10.679 1.00 93.50 84 GLU A CA 1
ATOM 650 C C . GLU A 1 84 ? 6.245 3.033 -11.197 1.00 93.50 84 GLU A C 1
ATOM 652 O O . GLU A 1 84 ? 7.248 3.625 -10.765 1.00 93.50 84 GLU A O 1
ATOM 657 N N . PRO A 1 85 ? 6.338 2.082 -12.143 1.00 92.00 85 PRO A N 1
ATOM 658 C CA . PRO A 1 85 ? 7.592 1.802 -12.822 1.00 92.00 85 PRO A CA 1
ATOM 659 C C . PRO A 1 85 ? 8.041 3.046 -13.593 1.00 92.00 85 PRO A C 1
ATOM 661 O O . PRO A 1 85 ? 7.257 3.688 -14.293 1.00 92.00 85 PRO A O 1
ATOM 664 N N . VAL A 1 86 ? 9.325 3.391 -13.484 1.00 86.38 86 VAL A N 1
ATOM 665 C CA . VAL A 1 86 ? 9.907 4.469 -14.290 1.00 86.38 86 VAL A CA 1
ATOM 666 C C . VAL A 1 86 ? 9.840 4.019 -15.748 1.00 86.38 86 VAL A C 1
ATOM 668 O O . VAL A 1 86 ? 10.517 3.061 -16.120 1.00 86.38 86 VAL A O 1
ATOM 671 N N . LYS A 1 87 ? 9.013 4.674 -16.574 1.00 73.31 87 LY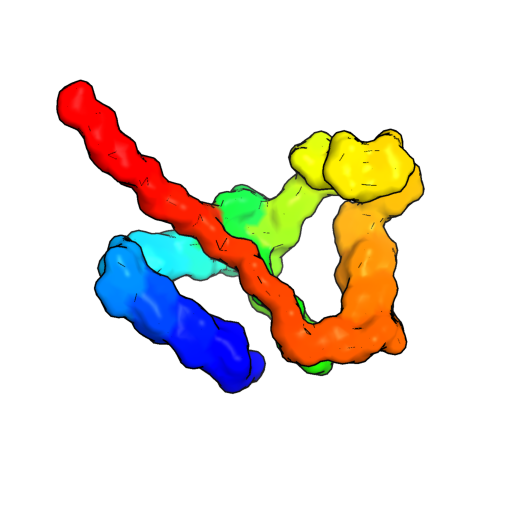S A N 1
ATOM 672 C CA . LYS A 1 87 ? 9.061 4.468 -18.028 1.00 73.31 87 LYS A CA 1
ATOM 673 C C . LYS A 1 87 ? 10.484 4.790 -18.470 1.00 73.31 87 LYS A C 1
ATOM 675 O O . LYS A 1 87 ? 10.949 5.900 -18.220 1.00 73.31 87 LYS A O 1
ATOM 680 N N . GLY A 1 88 ? 11.176 3.808 -19.048 1.00 57.06 88 GLY A N 1
ATOM 681 C CA . GLY A 1 88 ? 12.539 3.986 -19.537 1.00 57.06 88 GLY A CA 1
ATOM 682 C C . GLY A 1 88 ? 12.620 5.250 -20.385 1.00 57.06 88 GLY A C 1
ATOM 683 O O . GLY A 1 88 ? 11.845 5.412 -21.328 1.00 57.06 88 GLY A O 1
ATOM 684 N N . GLY A 1 89 ? 13.513 6.162 -19.999 1.00 46.75 89 GLY A N 1
ATOM 685 C CA . GLY A 1 89 ? 13.962 7.208 -20.902 1.00 46.75 89 GLY A CA 1
ATOM 686 C C . GLY A 1 89 ? 14.599 6.526 -22.105 1.00 46.75 89 GLY A C 1
ATOM 687 O O . GLY A 1 89 ? 15.460 5.663 -21.925 1.00 46.75 89 GLY A O 1
ATOM 688 N N . ASN A 1 90 ? 14.108 6.868 -23.292 1.00 37.12 90 ASN A N 1
ATOM 689 C CA . ASN A 1 90 ? 14.844 6.646 -24.531 1.00 37.12 90 ASN A CA 1
ATOM 690 C C . ASN A 1 90 ? 16.128 7.479 -24.513 1.00 37.12 90 ASN A C 1
ATOM 692 O O . ASN A 1 90 ? 16.050 8.636 -24.035 1.00 37.12 90 ASN A O 1
#

pLDDT: mean 83.32, std 14.79, range [37.12, 98.31]